Protein AF-A0A2Z2KBR9-F1 (afdb_monomer)

Secondary stru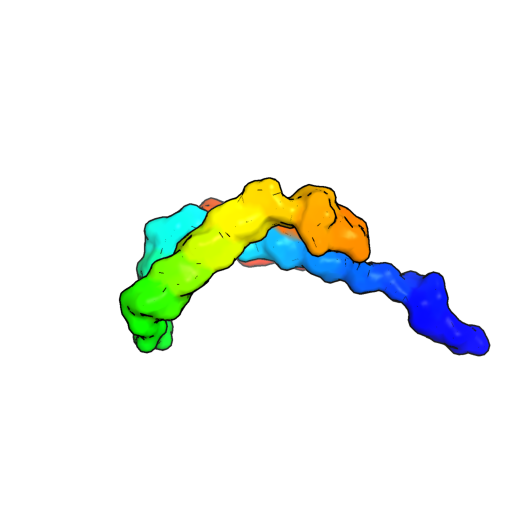cture (DSSP, 8-state):
--GGGG------EEE--HHHHHHHHHHTT--HHHHHHHHHHHHHHHHHTTTSSSS---EEE-SS--HHHH--

Nearest PDB structures (foldseek):
  5o76-assembly2_C  TM=3.241E-01  e=8.000E+00  Homo sapiens

Radius of gyration: 15.31 Å; Cα contacts (8 Å, |Δi|>4): 51; chains: 1; bounding box: 40×32×28 Å

Mean predicted aligned error: 5.04 Å

Structure (mmCIF, N/CA/C/O backbone):
data_AF-A0A2Z2KBR9-F1
#
_entry.id   AF-A0A2Z2KBR9-F1
#
loop_
_atom_site.group_PDB
_atom_site.id
_atom_site.type_symbol
_atom_site.label_atom_id
_atom_site.label_alt_id
_atom_site.label_comp_id
_atom_site.label_asym_id
_atom_site.label_entity_id
_atom_site.label_seq_id
_atom_site.pdbx_PDB_ins_code
_atom_site.Cartn_x
_atom_site.Cartn_y
_atom_site.Cartn_z
_atom_site.occupancy
_atom_site.B_iso_or_equiv
_atom_site.auth_seq_id
_atom_site.auth_comp_id
_atom_site.auth_asym_id
_atom_site.auth_atom_id
_atom_site.pdbx_PDB_model_num
ATOM 1 N N . MET A 1 1 ? 28.020 -22.971 -6.365 1.00 51.44 1 MET A N 1
ATOM 2 C CA . MET A 1 1 ? 26.863 -22.360 -7.054 1.00 51.44 1 MET A CA 1
ATOM 3 C C . MET A 1 1 ? 26.200 -21.394 -6.083 1.00 51.44 1 MET A C 1
ATOM 5 O O . MET A 1 1 ? 25.749 -21.833 -5.034 1.00 51.44 1 MET A O 1
ATOM 9 N N . VAL A 1 2 ? 26.249 -20.086 -6.344 1.00 60.16 2 VAL A N 1
ATOM 10 C CA . VAL A 1 2 ? 25.736 -19.064 -5.414 1.00 60.16 2 VAL A CA 1
ATOM 11 C C . VAL A 1 2 ? 24.273 -18.793 -5.760 1.00 60.16 2 VAL A C 1
ATOM 13 O O . VAL A 1 2 ? 23.987 -18.074 -6.710 1.00 60.16 2 VAL A O 1
ATOM 16 N N . LEU A 1 3 ? 23.348 -19.380 -4.995 1.00 63.06 3 LEU A N 1
ATOM 17 C CA . LEU A 1 3 ? 21.893 -19.270 -5.203 1.00 63.06 3 LEU A CA 1
ATOM 18 C C . LEU A 1 3 ? 21.405 -17.813 -5.345 1.00 63.06 3 LEU A C 1
ATOM 20 O O . LEU A 1 3 ? 20.480 -17.558 -6.103 1.00 63.06 3 LEU A O 1
ATOM 24 N N . LYS A 1 4 ? 22.073 -16.845 -4.697 1.00 60.81 4 LYS A N 1
ATOM 25 C CA . LYS A 1 4 ? 21.747 -15.406 -4.769 1.00 60.81 4 LYS A CA 1
ATOM 26 C C . LYS A 1 4 ? 21.709 -14.822 -6.187 1.00 60.81 4 LYS A C 1
ATOM 28 O O . LYS A 1 4 ? 20.996 -13.852 -6.392 1.00 60.81 4 LYS A O 1
ATOM 33 N N . ALA A 1 5 ? 22.445 -15.383 -7.148 1.00 67.31 5 ALA A N 1
ATOM 34 C CA . ALA A 1 5 ? 22.481 -14.851 -8.514 1.00 67.31 5 ALA A CA 1
ATOM 35 C C . ALA A 1 5 ? 21.198 -15.132 -9.324 1.00 67.31 5 ALA A C 1
ATOM 37 O O . ALA A 1 5 ? 21.023 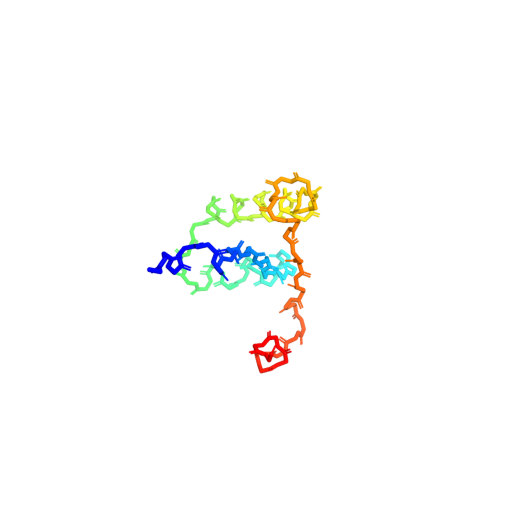-14.555 -10.392 1.00 67.31 5 ALA A O 1
ATOM 38 N N . HIS A 1 6 ? 20.310 -16.001 -8.826 1.00 75.81 6 HIS A N 1
ATOM 39 C CA . HIS A 1 6 ? 19.090 -16.420 -9.527 1.00 75.81 6 HIS A CA 1
ATOM 40 C C . HIS A 1 6 ? 17.793 -15.906 -8.887 1.00 75.81 6 HIS A C 1
ATOM 42 O O . HIS A 1 6 ? 16.719 -16.176 -9.413 1.00 75.81 6 HIS A O 1
ATOM 48 N N . PHE A 1 7 ? 17.874 -15.165 -7.777 1.00 78.69 7 PHE A N 1
ATOM 49 C CA . PHE A 1 7 ? 16.703 -14.600 -7.107 1.00 78.69 7 PHE A CA 1
ATOM 50 C C . PHE A 1 7 ? 16.730 -13.078 -7.198 1.00 78.69 7 PHE A C 1
ATOM 52 O O . PHE A 1 7 ? 17.623 -12.435 -6.646 1.00 78.69 7 PHE A O 1
ATOM 59 N N . GLN A 1 8 ? 15.732 -12.507 -7.869 1.00 80.25 8 GLN A N 1
ATOM 60 C CA . GLN A 1 8 ? 15.469 -11.072 -7.849 1.00 80.25 8 GLN A CA 1
ATOM 61 C C . GLN A 1 8 ? 14.271 -10.807 -6.930 1.00 80.25 8 GLN A C 1
ATOM 63 O O . GLN A 1 8 ? 13.173 -11.271 -7.237 1.00 80.25 8 GLN A O 1
ATOM 68 N N . PRO A 1 9 ? 14.456 -10.115 -5.790 1.00 83.81 9 PRO A N 1
ATOM 69 C CA . PRO A 1 9 ? 13.332 -9.730 -4.955 1.00 83.81 9 PRO A CA 1
ATOM 70 C C . PRO A 1 9 ? 12.490 -8.689 -5.693 1.00 83.81 9 PRO A C 1
ATOM 72 O O . PRO A 1 9 ? 13.025 -7.734 -6.256 1.00 83.81 9 PRO A O 1
ATOM 75 N N . ILE A 1 10 ? 11.174 -8.871 -5.657 1.00 89.62 10 ILE A N 1
ATOM 76 C CA . ILE A 1 10 ? 10.211 -7.880 -6.126 1.00 89.62 10 ILE A CA 1
ATOM 77 C C . ILE A 1 10 ? 9.359 -7.430 -4.948 1.00 89.62 10 ILE A C 1
ATOM 79 O O . ILE A 1 10 ? 9.012 -8.227 -4.075 1.00 89.62 10 ILE A O 1
ATOM 83 N N . PHE A 1 11 ? 9.034 -6.145 -4.928 1.00 92.56 11 PHE A N 1
ATOM 84 C CA . PHE A 1 11 ? 8.011 -5.613 -4.041 1.00 92.56 11 PHE A CA 1
ATOM 85 C C . PHE A 1 11 ? 6.692 -5.588 -4.803 1.00 92.56 11 PHE A C 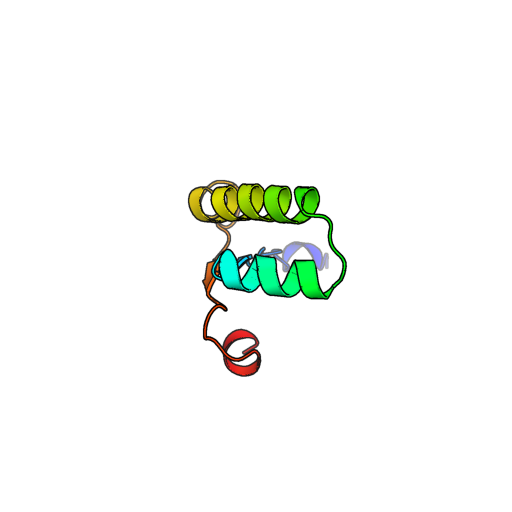1
ATOM 87 O O . PHE A 1 11 ? 6.684 -5.305 -5.996 1.00 92.56 11 PHE A O 1
ATOM 94 N N . VAL A 1 12 ? 5.590 -5.883 -4.119 1.00 93.19 12 VAL A N 1
ATOM 95 C CA . VAL A 1 12 ? 4.229 -5.758 -4.652 1.00 93.19 12 VAL A CA 1
ATOM 96 C C . VAL A 1 12 ? 3.439 -4.915 -3.663 1.00 93.19 12 VAL A C 1
ATOM 98 O O . VAL A 1 12 ? 3.429 -5.211 -2.466 1.00 93.19 12 VAL A O 1
ATOM 101 N N . GLY A 1 13 ? 2.804 -3.853 -4.148 1.00 93.62 13 GLY A N 1
ATOM 102 C CA . GLY A 1 13 ? 1.963 -2.989 -3.332 1.00 93.62 13 GLY A CA 1
ATOM 103 C C . GLY A 1 13 ? 0.510 -3.438 -3.402 1.00 93.62 13 GLY A C 1
ATOM 104 O O . GLY A 1 13 ? -0.118 -3.327 -4.450 1.00 93.62 13 GLY A O 1
ATOM 105 N N . LEU A 1 14 ? -0.039 -3.909 -2.284 1.00 93.31 14 LEU A N 1
ATOM 106 C CA . LEU A 1 14 ? -1.478 -4.124 -2.144 1.00 93.31 14 LEU A CA 1
ATOM 107 C C . LEU A 1 14 ? -2.096 -2.878 -1.526 1.00 93.31 14 LEU A C 1
ATOM 109 O O . LEU A 1 14 ? -1.711 -2.473 -0.425 1.00 93.31 14 LEU A O 1
ATOM 113 N N . TYR A 1 15 ? -3.063 -2.283 -2.211 1.00 93.69 15 TYR A N 1
ATOM 114 C CA . TYR A 1 15 ? -3.754 -1.105 -1.705 1.00 93.69 15 TYR A CA 1
ATOM 115 C C . TYR A 1 15 ? -5.267 -1.266 -1.806 1.00 93.69 15 TYR A C 1
ATOM 117 O O . TYR A 1 15 ? -5.777 -2.149 -2.480 1.00 93.69 15 TYR A O 1
ATOM 125 N N . CYS A 1 16 ? -5.992 -0.438 -1.070 1.00 93.94 16 CYS A N 1
ATOM 126 C CA . CYS A 1 16 ? -7.439 -0.289 -1.184 1.00 93.94 16 CYS A CA 1
ATOM 127 C C . CYS A 1 16 ? -7.791 1.180 -0.947 1.00 93.94 16 CYS A C 1
ATOM 129 O O . CYS A 1 16 ? -6.929 1.941 -0.483 1.00 93.94 16 CYS A O 1
ATOM 131 N N . GLU A 1 17 ? -9.032 1.565 -1.224 1.00 93.88 17 GLU A N 1
ATOM 132 C CA . GLU A 1 17 ? -9.561 2.895 -0.915 1.00 93.88 17 GLU A CA 1
ATOM 133 C C . GLU A 1 17 ? -9.277 3.309 0.538 1.00 93.88 17 GLU A C 1
ATOM 135 O O . GLU A 1 17 ? -9.204 2.488 1.465 1.00 93.88 17 GLU A O 1
ATOM 140 N N . ASP A 1 18 ? -9.071 4.609 0.737 1.00 93.88 18 ASP A N 1
ATOM 141 C CA . ASP A 1 18 ? -8.686 5.161 2.033 1.00 93.88 18 ASP A CA 1
ATOM 142 C C . ASP A 1 18 ? -9.743 4.889 3.108 1.00 93.88 18 ASP A C 1
ATOM 144 O O . ASP A 1 18 ? -9.395 4.579 4.248 1.00 93.88 18 ASP A O 1
ATOM 148 N N . GLU A 1 19 ? -11.021 4.962 2.747 1.00 93.88 19 GLU A N 1
ATOM 149 C CA . GLU A 1 19 ? -12.169 4.741 3.622 1.00 93.88 19 GLU A CA 1
ATOM 150 C C . GLU A 1 19 ? -12.194 3.295 4.132 1.00 93.88 19 GLU A C 1
ATOM 152 O O . GLU A 1 19 ? -12.330 3.052 5.336 1.00 93.88 19 GLU A O 1
ATOM 157 N N . ILE A 1 20 ? -11.975 2.331 3.231 1.00 93.81 20 ILE A N 1
ATOM 158 C CA . ILE A 1 20 ? -11.912 0.899 3.554 1.00 93.81 20 ILE A CA 1
ATOM 159 C C . ILE A 1 20 ? -10.739 0.629 4.499 1.00 93.81 20 ILE A C 1
ATOM 161 O O . ILE A 1 20 ? -10.884 -0.073 5.509 1.00 93.81 20 ILE A O 1
ATOM 165 N N . ARG A 1 21 ? -9.568 1.199 4.198 1.00 94.38 21 ARG A N 1
ATOM 166 C CA . ARG A 1 21 ? -8.367 1.041 5.026 1.00 94.38 21 ARG A CA 1
ATOM 167 C C . ARG A 1 21 ? -8.557 1.652 6.407 1.00 94.38 21 ARG A C 1
ATOM 169 O O . ARG A 1 21 ? -8.274 0.983 7.399 1.00 94.38 21 ARG A O 1
ATOM 176 N N . ALA A 1 22 ? -9.061 2.882 6.477 1.00 96.56 22 ALA A N 1
ATOM 177 C CA . ALA A 1 22 ? -9.310 3.589 7.727 1.00 96.56 22 ALA A CA 1
ATOM 178 C C . ALA A 1 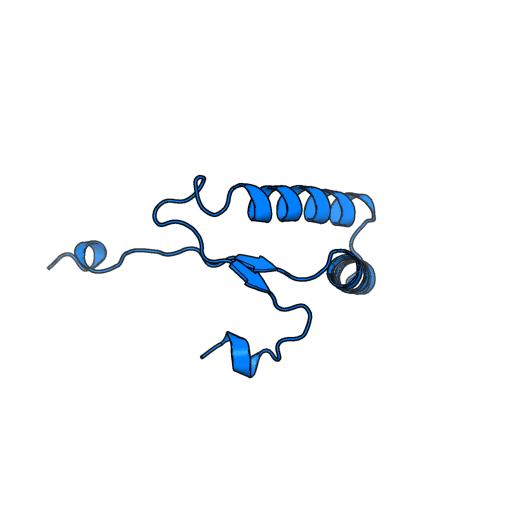22 ? -10.278 2.803 8.616 1.00 96.56 22 ALA A C 1
ATOM 180 O O . ALA A 1 22 ? -9.963 2.553 9.778 1.00 96.56 22 ALA A O 1
ATOM 181 N N . HIS A 1 23 ? -11.392 2.319 8.057 1.00 95.69 23 HIS A N 1
ATOM 182 C CA . HIS A 1 23 ? -12.344 1.478 8.783 1.00 95.69 23 HIS A CA 1
ATOM 183 C C . HIS A 1 23 ? -11.676 0.216 9.358 1.00 95.69 23 HIS A C 1
ATOM 185 O O . HIS A 1 23 ? -11.824 -0.090 10.542 1.00 95.69 23 HIS A O 1
ATOM 191 N N . ARG A 1 24 ? -10.880 -0.499 8.548 1.00 93.94 24 ARG A N 1
ATOM 192 C CA . ARG A 1 24 ? -10.168 -1.719 8.977 1.00 93.94 24 ARG A CA 1
ATOM 193 C C . ARG A 1 24 ? -9.115 -1.445 10.057 1.00 93.94 24 ARG A C 1
ATOM 195 O O . ARG A 1 24 ? -8.969 -2.255 10.970 1.00 93.94 24 ARG A O 1
ATOM 202 N N . LEU A 1 25 ? -8.368 -0.345 9.958 1.00 96.12 25 LEU A N 1
ATOM 203 C CA . LEU A 1 25 ? -7.340 0.027 10.938 1.00 96.12 25 LEU A CA 1
ATOM 204 C C . LEU A 1 25 ? -7.969 0.453 12.271 1.00 96.12 25 LEU A C 1
ATOM 206 O O . LEU A 1 25 ? -7.563 -0.040 13.324 1.00 96.12 25 LEU A O 1
ATOM 210 N N . LEU A 1 26 ? -9.007 1.292 12.230 1.00 97.62 26 LEU A N 1
ATOM 211 C CA . LEU A 1 26 ? -9.741 1.715 13.426 1.00 97.62 26 LEU A CA 1
ATOM 212 C C . LEU A 1 26 ? -10.376 0.521 14.149 1.00 97.62 26 LEU A C 1
ATOM 214 O O . LEU A 1 26 ? -10.237 0.402 15.364 1.00 97.62 26 LEU A O 1
ATOM 218 N N . ALA A 1 27 ? -10.979 -0.420 13.413 1.00 97.62 27 ALA A N 1
ATOM 219 C CA . ALA A 1 27 ? -11.535 -1.651 13.986 1.00 97.62 27 ALA A CA 1
ATOM 220 C C . ALA A 1 27 ? -10.480 -2.535 14.685 1.00 97.62 27 ALA A C 1
ATOM 222 O O . ALA A 1 27 ? -10.820 -3.347 15.542 1.00 97.62 27 ALA A O 1
ATOM 223 N N . ARG A 1 28 ? -9.196 -2.371 14.344 1.00 97.31 28 ARG A N 1
ATOM 224 C CA . ARG A 1 28 ? -8.056 -3.057 14.975 1.00 97.31 28 ARG A CA 1
ATOM 225 C C . ARG A 1 28 ? -7.431 -2.254 16.124 1.00 97.31 28 ARG A C 1
ATOM 227 O O . ARG A 1 28 ? -6.383 -2.647 16.624 1.00 97.31 28 ARG A O 1
ATOM 234 N N . GLY A 1 29 ? -8.036 -1.134 16.525 1.00 97.94 29 GLY A N 1
ATOM 235 C CA . GLY A 1 29 ? -7.568 -0.299 17.636 1.00 97.94 29 GLY A CA 1
ATOM 236 C C . GLY A 1 29 ? -6.427 0.657 17.280 1.00 97.94 29 GLY A C 1
ATOM 237 O O . GLY A 1 29 ? -5.728 1.130 18.174 1.00 97.94 29 GLY A O 1
ATOM 238 N N . TRP A 1 30 ? -6.212 0.942 15.994 1.00 97.94 30 TRP A N 1
ATOM 239 C CA . TRP A 1 30 ? -5.205 1.918 15.578 1.00 97.94 30 TRP A CA 1
ATOM 240 C C . TRP A 1 30 ? -5.641 3.343 15.931 1.00 97.94 30 TRP A C 1
ATOM 242 O O . TRP A 1 30 ? -6.825 3.676 15.887 1.00 97.94 30 TRP A O 1
ATOM 252 N N . SER A 1 31 ? -4.674 4.203 16.259 1.00 98.25 31 SER A N 1
ATOM 253 C CA . SER A 1 31 ? -4.947 5.613 16.543 1.00 98.25 31 SER A CA 1
ATOM 254 C C . SER A 1 31 ? -5.294 6.384 15.267 1.00 98.25 31 SER A C 1
ATOM 256 O O . SER A 1 31 ? -4.840 6.041 14.175 1.00 98.25 31 SER A O 1
ATOM 258 N N . ALA A 1 32 ? -6.046 7.479 15.407 1.00 97.31 32 ALA A N 1
ATOM 259 C CA . ALA A 1 32 ? -6.363 8.362 14.284 1.00 97.31 32 ALA A CA 1
ATOM 260 C C . ALA A 1 32 ? -5.098 8.895 13.584 1.00 97.31 32 ALA A C 1
ATOM 262 O O . ALA A 1 32 ? -5.063 8.971 12.360 1.00 97.31 32 ALA A O 1
ATOM 263 N N . GLN A 1 33 ? -4.040 9.188 14.351 1.00 98.12 33 GLN A N 1
ATOM 264 C CA . GLN A 1 33 ? -2.757 9.608 13.789 1.00 98.12 33 GLN A CA 1
ATOM 265 C C . GLN A 1 33 ? -2.138 8.508 12.922 1.00 98.12 33 GLN A C 1
ATOM 267 O O . GLN A 1 33 ? -1.767 8.767 11.785 1.00 98.12 33 GLN A O 1
ATOM 272 N N . ALA A 1 34 ? -2.096 7.266 13.412 1.00 97.50 34 ALA A N 1
ATOM 273 C CA . ALA A 1 34 ? -1.511 6.163 12.656 1.00 97.50 34 ALA A CA 1
ATOM 274 C C . ALA A 1 34 ? -2.310 5.842 11.377 1.00 97.50 34 ALA A C 1
ATOM 276 O O . ALA A 1 34 ? -1.725 5.441 10.369 1.00 97.50 34 ALA A O 1
ATOM 277 N N . VAL A 1 35 ? -3.634 6.045 11.398 1.00 97.94 35 VAL A N 1
ATOM 278 C CA . VAL A 1 35 ? -4.490 5.957 10.203 1.00 97.94 35 VAL A CA 1
ATOM 279 C C . VAL A 1 35 ? -4.118 7.029 9.179 1.00 97.94 35 VAL A C 1
ATOM 281 O O . VAL A 1 35 ? -3.998 6.715 7.994 1.00 97.94 35 VAL A O 1
ATOM 284 N N . GLU A 1 36 ? -3.898 8.269 9.613 1.00 97.88 36 GLU A N 1
ATOM 285 C CA . GLU A 1 36 ? -3.506 9.355 8.711 1.00 97.88 36 GLU A CA 1
ATOM 286 C C . GLU A 1 36 ? -2.083 9.171 8.166 1.00 97.88 36 GLU A C 1
ATOM 288 O O . GLU A 1 36 ? -1.842 9.386 6.978 1.00 97.88 36 GLU A O 1
ATOM 293 N N . ASP A 1 37 ? -1.156 8.660 8.976 1.00 97.31 37 ASP A N 1
ATOM 294 C CA . ASP A 1 37 ? 0.187 8.295 8.516 1.00 97.31 37 ASP A CA 1
ATOM 295 C C . ASP A 1 37 ? 0.113 7.226 7.410 1.00 97.31 37 ASP A C 1
ATOM 297 O O . ASP A 1 37 ? 0.765 7.348 6.370 1.00 97.31 37 ASP A O 1
ATOM 301 N N . HIS A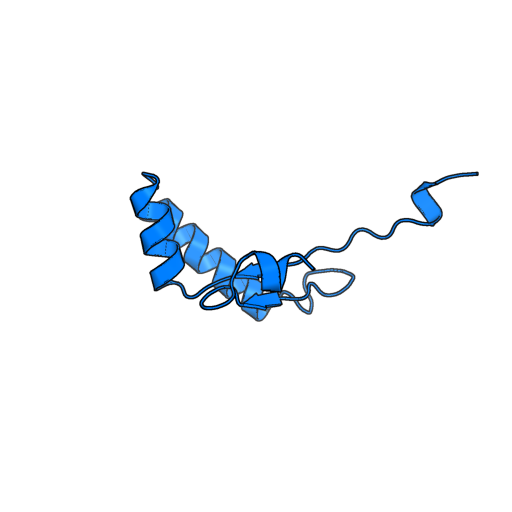 1 38 ? -0.756 6.220 7.575 1.00 95.56 38 HIS A N 1
ATOM 302 C CA . HIS A 1 38 ? -1.014 5.204 6.547 1.00 95.56 38 HIS A CA 1
ATOM 303 C C . HIS A 1 38 ? -1.675 5.779 5.293 1.00 95.56 38 HIS A C 1
ATOM 305 O O . HIS A 1 38 ? -1.414 5.303 4.186 1.00 95.56 38 HIS A O 1
ATOM 311 N N . ARG A 1 39 ? -2.543 6.784 5.438 1.00 96.00 39 ARG A N 1
ATOM 312 C CA . ARG A 1 39 ? -3.136 7.501 4.303 1.00 96.00 39 ARG A CA 1
ATOM 313 C C . ARG A 1 39 ? -2.061 8.209 3.488 1.00 96.00 39 ARG A C 1
ATOM 315 O O . ARG A 1 39 ? -1.988 8.037 2.272 1.00 96.00 39 ARG A O 1
ATOM 322 N N . ASN A 1 40 ? -1.211 8.974 4.162 1.00 96.94 40 ASN A N 1
ATOM 323 C CA . ASN A 1 40 ? -0.125 9.722 3.537 1.00 96.94 40 ASN A CA 1
ATOM 324 C C . ASN A 1 40 ? 0.866 8.798 2.838 1.00 96.94 40 ASN A C 1
ATOM 326 O O . ASN A 1 40 ? 1.188 9.017 1.670 1.00 96.94 40 ASN A O 1
ATOM 330 N N . PHE A 1 41 ? 1.277 7.727 3.516 1.00 94.81 41 PHE A N 1
ATOM 331 C CA . PHE A 1 41 ? 2.186 6.750 2.937 1.00 94.81 41 PHE A CA 1
ATOM 332 C C . PHE A 1 41 ? 1.582 6.043 1.720 1.00 94.81 41 PHE A C 1
ATOM 334 O O . PHE A 1 41 ? 2.248 5.939 0.693 1.00 94.81 41 PHE A O 1
ATOM 341 N N . ASN A 1 42 ? 0.313 5.619 1.778 1.00 94.75 42 ASN A N 1
ATOM 342 C CA . ASN A 1 42 ? -0.300 4.957 0.628 1.00 94.75 42 ASN A CA 1
ATOM 343 C C . ASN A 1 42 ? -0.450 5.899 -0.577 1.00 94.75 42 ASN A C 1
ATOM 345 O O . ASN A 1 42 ? -0.144 5.506 -1.696 1.00 94.75 42 ASN A O 1
ATOM 349 N N . ARG A 1 43 ? -0.846 7.162 -0.368 1.00 95.56 43 ARG A N 1
ATOM 350 C CA . ARG A 1 43 ? -0.890 8.154 -1.460 1.00 95.56 43 ARG A CA 1
ATOM 351 C C . ARG A 1 43 ? 0.477 8.352 -2.104 1.0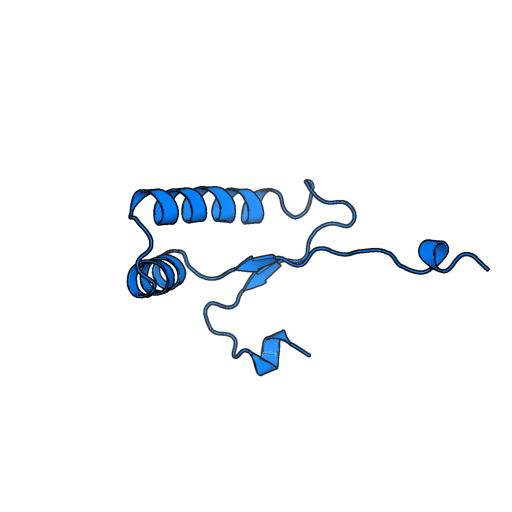0 95.56 43 ARG A C 1
ATOM 353 O O . ARG A 1 43 ? 0.569 8.404 -3.327 1.00 95.56 43 ARG A O 1
ATOM 360 N N . TRP A 1 44 ? 1.527 8.422 -1.288 1.00 96.44 44 TRP A N 1
ATOM 361 C CA . TRP A 1 44 ? 2.891 8.490 -1.794 1.00 96.44 44 TRP A CA 1
ATOM 362 C C . TRP A 1 44 ? 3.252 7.235 -2.600 1.00 96.44 44 TRP A C 1
ATOM 364 O O . TRP A 1 44 ? 3.762 7.369 -3.708 1.00 96.44 44 TRP A O 1
ATOM 374 N N . LEU A 1 45 ? 2.926 6.030 -2.115 1.00 95.50 45 LEU A N 1
ATOM 375 C CA . LEU A 1 45 ? 3.171 4.789 -2.861 1.00 95.50 45 LEU A CA 1
ATOM 376 C C . LEU A 1 45 ? 2.483 4.802 -4.227 1.00 95.50 45 LEU A C 1
ATOM 378 O O . LEU A 1 45 ? 3.140 4.540 -5.228 1.00 95.50 45 LEU A O 1
ATOM 382 N N . LEU A 1 46 ? 1.201 5.171 -4.292 1.00 95.38 46 LEU A N 1
ATOM 383 C CA . LEU A 1 46 ? 0.453 5.234 -5.554 1.00 95.38 46 LEU A CA 1
ATOM 384 C C . LEU A 1 46 ? 1.083 6.184 -6.584 1.00 95.38 46 LEU A C 1
ATOM 386 O O . LEU A 1 46 ? 0.958 5.959 -7.782 1.00 95.38 46 LEU A O 1
ATOM 390 N N . GLN A 1 47 ? 1.759 7.236 -6.122 1.00 97.00 47 GLN A N 1
ATOM 391 C CA . GLN A 1 47 ? 2.392 8.242 -6.976 1.00 97.00 47 GLN A CA 1
ATOM 392 C C . GLN A 1 47 ? 3.835 7.906 -7.370 1.00 97.00 47 GLN A C 1
ATOM 394 O O . GLN A 1 47 ? 4.349 8.520 -8.298 1.00 97.00 47 GLN A O 1
ATOM 399 N N . ASN A 1 48 ? 4.502 7.003 -6.645 1.00 97.44 48 ASN A N 1
ATOM 400 C CA . ASN A 1 48 ? 5.950 6.796 -6.761 1.00 97.44 48 ASN A CA 1
ATOM 401 C C . ASN A 1 48 ? 6.347 5.323 -6.964 1.00 97.44 48 ASN A C 1
ATOM 403 O O . ASN A 1 48 ? 7.530 5.031 -7.106 1.00 97.44 48 ASN A O 1
ATOM 407 N N . ALA A 1 49 ? 5.412 4.367 -6.946 1.00 96.00 49 ALA A N 1
ATOM 408 C CA . ALA A 1 49 ? 5.717 2.933 -7.038 1.00 96.00 49 ALA A CA 1
ATOM 409 C C . ALA A 1 49 ? 6.480 2.541 -8.315 1.00 96.00 49 ALA A C 1
ATOM 411 O O . ALA A 1 49 ? 7.277 1.601 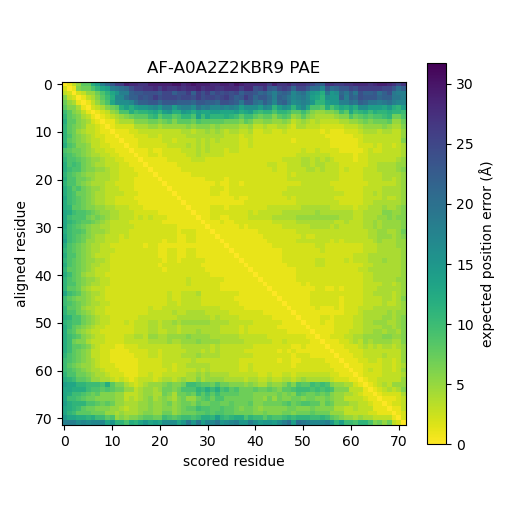-8.303 1.00 96.00 49 ALA A O 1
ATOM 412 N N . ASP A 1 50 ? 6.261 3.280 -9.399 1.00 96.25 50 ASP A N 1
ATOM 413 C CA . ASP A 1 50 ? 6.896 3.080 -10.696 1.00 96.25 50 ASP A CA 1
ATOM 414 C C . ASP A 1 50 ? 8.383 3.480 -10.722 1.00 96.25 50 ASP A C 1
ATOM 416 O O . ASP A 1 50 ? 9.160 2.934 -11.505 1.00 96.25 50 ASP A O 1
ATOM 420 N N . THR A 1 51 ? 8.782 4.412 -9.856 1.00 96.56 51 THR A N 1
ATOM 421 C CA . THR A 1 51 ? 10.079 5.104 -9.911 1.00 96.56 51 THR A CA 1
ATOM 422 C C . THR A 1 51 ? 10.910 4.961 -8.639 1.00 96.56 51 THR A C 1
ATOM 424 O O . THR A 1 51 ? 12.138 4.989 -8.707 1.00 96.56 51 THR A O 1
ATOM 427 N N . ALA A 1 52 ? 10.283 4.769 -7.477 1.00 95.75 52 ALA A N 1
ATOM 428 C CA . ALA A 1 52 ? 10.967 4.624 -6.191 1.00 95.75 52 ALA A CA 1
ATOM 429 C C . ALA A 1 52 ? 11.525 3.212 -5.940 1.00 95.75 52 ALA A C 1
ATOM 431 O O . ALA A 1 52 ? 12.278 3.011 -4.986 1.00 95.75 52 ALA A O 1
ATOM 432 N N . PHE A 1 53 ? 11.167 2.235 -6.779 1.00 92.62 53 PHE A N 1
ATOM 433 C CA . PHE A 1 53 ? 11.569 0.835 -6.645 1.00 92.62 53 PHE A CA 1
ATOM 434 C C . PHE A 1 53 ? 12.294 0.346 -7.901 1.00 92.62 53 PHE A C 1
ATOM 436 O O . PHE A 1 53 ? 12.067 0.821 -9.012 1.00 92.62 53 PHE A O 1
ATOM 443 N N . THR A 1 54 ? 13.202 -0.616 -7.732 1.00 91.12 54 THR A N 1
ATOM 444 C CA . THR A 1 54 ? 13.913 -1.260 -8.843 1.00 91.12 54 THR A CA 1
ATOM 445 C C . THR A 1 54 ? 13.928 -2.779 -8.622 1.00 91.12 54 THR A C 1
ATOM 447 O O . THR A 1 54 ? 14.650 -3.236 -7.734 1.00 91.12 54 THR A O 1
ATOM 450 N N . PRO A 1 55 ? 13.156 -3.568 -9.400 1.00 92.19 55 PRO A N 1
ATOM 451 C CA . PRO A 1 55 ? 12.246 -3.137 -10.473 1.00 92.19 55 PRO A CA 1
ATOM 452 C C . PRO A 1 55 ? 11.048 -2.309 -9.954 1.00 92.19 55 PRO A C 1
ATOM 454 O O . PRO A 1 55 ? 10.784 -2.340 -8.749 1.00 92.19 55 PRO A O 1
ATOM 457 N N . PRO A 1 56 ? 10.332 -1.583 -10.841 1.00 95.00 56 PRO A N 1
ATOM 458 C CA . PRO A 1 56 ? 9.093 -0.884 -10.498 1.00 95.00 56 PRO A CA 1
ATOM 459 C C . PRO A 1 56 ? 8.128 -1.784 -9.727 1.00 95.00 56 PRO A C 1
ATOM 461 O O . PRO A 1 56 ? 7.948 -2.952 -10.082 1.00 95.00 56 PRO A O 1
ATOM 464 N N . MET A 1 57 ? 7.515 -1.247 -8.675 1.00 95.62 57 MET A N 1
ATOM 465 C CA . MET A 1 57 ? 6.604 -2.003 -7.824 1.00 95.62 57 MET A CA 1
ATOM 466 C C . MET A 1 57 ? 5.211 -2.057 -8.471 1.00 95.62 57 MET A C 1
ATOM 468 O O . MET A 1 57 ? 4.557 -1.018 -8.568 1.00 95.62 57 MET A O 1
ATOM 472 N N . PRO A 1 58 ? 4.707 -3.234 -8.885 1.00 94.31 58 PRO A N 1
ATOM 473 C CA . PRO A 1 58 ? 3.316 -3.369 -9.296 1.00 94.31 58 PRO A CA 1
ATOM 474 C C . PRO A 1 58 ? 2.372 -3.042 -8.137 1.00 94.31 58 PRO A C 1
ATOM 476 O O . PRO A 1 58 ? 2.611 -3.422 -6.987 1.00 94.31 58 PRO A O 1
ATOM 479 N N . LEU A 1 59 ? 1.282 -2.354 -8.467 1.00 94.62 59 LEU A N 1
ATOM 480 C CA . LEU A 1 59 ? 0.215 -1.998 -7.543 1.00 94.62 59 LEU A CA 1
ATOM 481 C C . LEU A 1 59 ? -1.037 -2.810 -7.874 1.00 94.62 59 LEU A C 1
ATOM 483 O O . LEU A 1 59 ? -1.454 -2.857 -9.030 1.00 94.62 59 LEU A O 1
ATOM 487 N N . ILE A 1 60 ? -1.633 -3.429 -6.858 1.00 92.81 60 ILE A N 1
ATOM 488 C CA . ILE A 1 60 ? -2.858 -4.223 -6.973 1.00 92.81 60 ILE A CA 1
ATOM 489 C C . ILE A 1 60 ? -3.926 -3.593 -6.083 1.00 92.81 60 ILE A C 1
ATOM 491 O O . ILE A 1 60 ? -3.741 -3.462 -4.867 1.00 92.81 60 ILE A O 1
ATOM 495 N N . ASP A 1 61 ? -5.044 -3.214 -6.699 1.00 91.81 61 ASP A N 1
ATOM 496 C CA . ASP A 1 61 ? -6.220 -2.721 -5.993 1.00 91.81 61 ASP A CA 1
ATOM 497 C C . ASP A 1 61 ? -7.015 -3.891 -5.397 1.00 91.81 61 ASP A C 1
ATOM 499 O O . ASP A 1 61 ? -7.476 -4.792 -6.093 1.00 91.81 61 ASP A O 1
ATOM 503 N N . THR A 1 62 ? -7.178 -3.861 -4.082 1.00 91.69 62 THR A N 1
ATOM 504 C CA . THR A 1 62 ? -7.869 -4.863 -3.262 1.00 91.69 62 THR A CA 1
ATOM 505 C C . THR A 1 62 ? -9.134 -4.292 -2.616 1.00 91.69 62 THR A C 1
ATOM 507 O O . THR A 1 62 ? -9.642 -4.830 -1.629 1.00 91.69 62 THR A O 1
ATOM 510 N N . SER A 1 63 ? -9.644 -3.171 -3.139 1.00 89.31 63 SER A N 1
ATOM 511 C CA . SER A 1 63 ? -10.881 -2.547 -2.653 1.00 89.31 63 SER A CA 1
ATOM 512 C C . SER A 1 63 ? -12.085 -3.464 -2.854 1.00 89.31 63 SER A C 1
ATOM 514 O O . SER A 1 63 ? -12.941 -3.542 -1.975 1.00 89.31 63 SER A O 1
ATOM 516 N N . VAL A 1 64 ? -12.109 -4.195 -3.974 1.00 85.44 64 VAL A N 1
ATOM 517 C CA . VAL A 1 64 ? -13.198 -5.116 -4.344 1.00 85.44 64 VAL A CA 1
ATOM 518 C C . VAL A 1 64 ? -12.741 -6.543 -4.654 1.00 85.44 64 VAL A C 1
ATOM 520 O O . VAL A 1 64 ? -13.588 -7.423 -4.746 1.00 85.44 64 VAL A O 1
ATOM 523 N N . ALA A 1 65 ? -11.433 -6.781 -4.796 1.00 84.00 65 ALA A N 1
ATOM 524 C CA . ALA A 1 65 ? -10.904 -8.100 -5.127 1.00 84.00 65 ALA A CA 1
ATOM 525 C C . ALA A 1 65 ? -10.953 -9.047 -3.920 1.00 84.00 65 ALA A C 1
ATOM 527 O O . ALA A 1 65 ? -10.598 -8.665 -2.794 1.00 84.00 65 ALA A O 1
ATOM 528 N N . ALA A 1 66 ? -11.365 -10.289 -4.157 1.00 84.06 66 ALA A N 1
ATOM 529 C CA . ALA A 1 66 ? -11.305 -11.332 -3.148 1.00 84.06 66 ALA A CA 1
ATOM 530 C C . ALA A 1 66 ?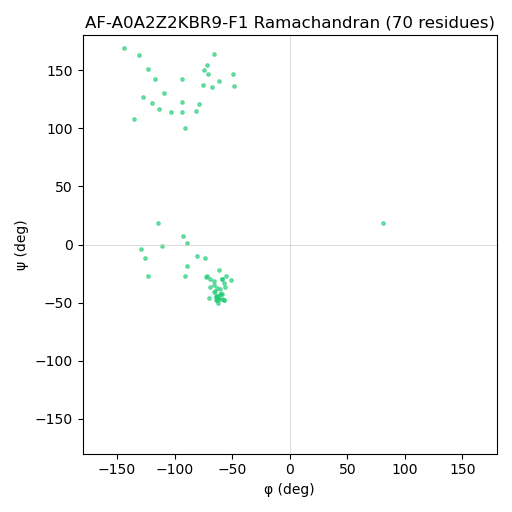 -9.848 -11.813 -2.957 1.00 84.06 66 ALA A C 1
ATOM 532 O O . ALA A 1 66 ? -9.042 -11.751 -3.888 1.00 84.06 66 ALA A O 1
ATOM 533 N N . PRO A 1 67 ? -9.451 -12.271 -1.752 1.00 85.44 67 PRO A N 1
ATOM 534 C CA . PRO A 1 67 ? -8.067 -12.678 -1.498 1.00 85.44 67 PRO A CA 1
ATOM 535 C C . PRO A 1 67 ? -7.550 -13.778 -2.433 1.00 85.44 67 PRO A C 1
ATOM 537 O O . PRO A 1 67 ? -6.370 -13.786 -2.771 1.00 85.44 67 PRO A O 1
ATOM 540 N N . ASP A 1 68 ? -8.422 -14.692 -2.849 1.00 89.31 68 ASP A N 1
ATOM 541 C CA . ASP A 1 68 ? -8.126 -15.764 -3.796 1.00 89.31 68 ASP A CA 1
ATOM 542 C C . ASP A 1 68 ? -7.880 -15.251 -5.217 1.00 89.31 68 ASP A C 1
ATOM 544 O O . ASP A 1 68 ? -7.064 -15.836 -5.913 1.00 89.31 68 ASP A O 1
ATOM 548 N N . GLU A 1 69 ? -8.482 -14.134 -5.629 1.00 84.94 69 GLU A N 1
ATOM 549 C CA . GLU A 1 69 ? -8.208 -13.506 -6.932 1.00 84.94 69 GLU A CA 1
ATOM 550 C C . GLU A 1 69 ? -6.832 -12.821 -6.975 1.00 84.94 69 GLU A C 1
ATOM 552 O O . GLU A 1 69 ? -6.223 -12.708 -8.036 1.00 84.94 69 GLU A O 1
ATOM 557 N N . VAL A 1 70 ? -6.333 -12.365 -5.820 1.00 84.88 70 VAL A N 1
ATOM 558 C CA . VAL A 1 70 ? -5.067 -11.619 -5.695 1.00 84.88 70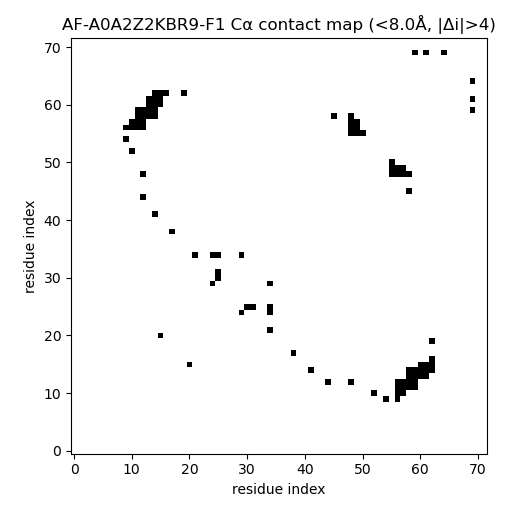 VAL A CA 1
ATOM 559 C C . VAL A 1 70 ? -3.868 -12.536 -5.435 1.00 84.88 70 VAL A C 1
ATOM 561 O O . VAL A 1 70 ? -2.741 -12.178 -5.765 1.00 84.88 70 VAL A O 1
ATOM 564 N N . ALA A 1 71 ? -4.086 -13.699 -4.818 1.00 80.88 71 ALA A N 1
ATOM 565 C CA . ALA A 1 71 ? -3.019 -14.594 -4.368 1.00 80.88 71 ALA A CA 1
ATOM 566 C C . ALA A 1 71 ? -2.547 -15.631 -5.412 1.00 80.88 71 ALA A C 1
ATOM 568 O O . ALA A 1 71 ? -1.695 -16.456 -5.068 1.00 80.88 71 ALA A O 1
ATOM 569 N N . MET A 1 72 ? -3.104 -15.626 -6.631 1.00 59.25 72 MET A N 1
ATOM 570 C CA . MET A 1 72 ? -2.753 -16.575 -7.705 1.00 59.25 72 MET A CA 1
ATOM 571 C C . MET A 1 72 ? -1.470 -16.225 -8.455 1.00 59.25 72 MET A C 1
ATOM 573 O O . MET A 1 72 ? -1.210 -15.024 -8.686 1.00 59.25 72 MET A O 1
#

Sequence (72 aa):
MVLKAHFQPIFVGLYCEDEIRAHRLLARGWSAQAVEDHRNFNRWLLQNADTAFTPPMPLIDTSVAAPDEVAM

Organism: NCBI:txid414771

Foldseek 3Di:
DPCVVVDDDAAAAEDEDLVVQLVVCVVVVHDPVVSVVVVVVVVVCVVPQVPPDVNRHHYDYPHPDDPVRVVD

pLDDT: mean 90.21, std 10.4, range [51.44, 98.25]

Solvent-accessible surface area (backbone atoms only — not comparable to full-atom values): 4511 Å² total; per-residue (Å²): 135,72,69,72,82,78,61,80,82,76,61,74,44,79,44,55,53,66,67,62,50,42,53,57,41,48,76,71,71,49,52,72,65,60,47,50,52,51,48,55,50,49,57,49,44,78,75,34,28,72,73,79,37,85,64,54,30,54,74,45,75,50,68,83,55,53,72,74,77,70,72,111

=== Feature glossary ===
Key to the feature types in this record:

Secondary structure (8-state, DSSP). Secondary structure is the local, repeating backbone conformation. DSSP classifies it into eight states by reading the hydrogen-bond network: three helix types (H, G, I), two β types (E, B), two non-regular types (T, S), and unstructured coil (-).

Backbone torsions (φ/ψ). Backbone dihedral angles. Every residue except chain termini has a φ (preceding-C → N → Cα → C) and a ψ (N → Cα → C → next-N). They are reported in degrees following the IUPAC sign convention. Secondary structure is essentially a statement about which (φ, ψ) basin each residue occupies.

Predicted aligned error. Predicted Aligned Error (PAE) is an AlphaFold confidence matrix: entry (i, j) is the expected error in the position of residue j, in ångströms, when the prediction is superimposed on the true structure at residue i. Low PAE within a block of residues means that block is internally rigid and well-predicted; high PAE between two blocks means their relative placement is uncertain even if each block individually is confident.

B-factor. B-factor (Debye–Waller factor) reflects atomic displacement in the crystal lattice. It is an experimental observable (units Å²), not a prediction; low values mean the atom is pinned down, high values mean it moves or is heterogeneous across the crystal.

Secondary structure (3-state, P-SEA). Three-state secondary structure (P-SEA) collapses the eight DSSP classes into helix (a), strand (b), and coil (c). P-SEA assigns these from Cα geometry alone — distances and angles — without requiring backbone oxygens, so it works on any Cα trace.

Sequence. Primary structure: the covalent order of the twenty standard amino acids along the backbone. Two proteins with the same sequence will (almost always) fold to the same structure; two with 30% identity often share a fold but not the details.

pLDDT. pLDDT is the predicted lDDT-Cα score: AlphaFold's confidence that the local environment of each residue (all inter-atomic distances within 15 Å) is correctly placed. It is a per-residue number between 0 and 100, with higher meaning more reliable.

InterPro / GO / CATH / organism. Functional annotations link the protein to curated databases. InterPro entries identify conserved domains and families by matching the sequence against member-database signatures (Pfam, PROSITE, CDD, …). Gene Ontology (GO) terms describe molecular function, biological process, and cellular component in a controlled vocabulary. CATH places the structure in a hierarchical fold classification (Class/Architecture/Topology/Homologous-superfamily). The organism is the source species.

Contact-map, Ramachandran, and PAE plots. Three diagnostic plots accompany the record. The Cα contact map visualizes the tertiary structure as a 2D adjacency matrix (8 Å cutoff, sequence-local contacts suppressed). The Ramachandran plot shows the distribution of backbone (φ, ψ) torsions, with points in the α and β basins reflecting secondary structure content. The PAE plot shows AlphaFold's inter-residue confidence as a color matrix.

mmCIF coordinates. The mmCIF table is the protein's shape written out atom by atom. For each backbone N, Cα, C, and carbonyl O, it records an (x, y, z) coordinate triple in Å plus the residue type, chain letter, and residue number.

Radius of gyration, Cα contacts, bounding box. Three whole-structure scalars: the radius of gyration (RMS distance of Cα from centroid, in Å), the count of Cα–Cα contacts (pairs closer than 8 Å and separated by more than four residues in sequence — i.e. tertiary, not local, contacts), and the bounding-box dimensions. Together they distinguish compact globular folds from extended fibres or disordered chains.

Foldseek 3Di. The Foldseek 3Di string encodes local tertiary geometry as a 20-letter alphabet — one character per residue — derived from the relative positions of nearby Cα atoms. Unlike the amino-acid sequence, 3Di is a direct function of the 3D structure, so two proteins with the same fold have similar 3Di strings even at low sequence identity.

Rendered structure images. Six rendered views show the 3D structure from the faces of a cube — i.e. along ±x, ±y, ±z. Rendering representation is drawn randomly per protein from cartoon (secondary-structure ribbons), sticks (backbone bonds), or molecular surface; coloring is either N→C rainbow (blue at the N-terminus through red at the C-terminus) or one color per chain.

Nearest PDB structures. The Foldseek neighbor list gives the closest experimentally determined structures in the PDB, ranked by structural alignment. TM-score near 1 means near-identical fold; near 0.3 means only rough topology match. This is how one finds what a novel AlphaFold prediction most resembles in the solved-structure universe.

Solvent-accessible surface area. SASA measures how much of the protein is reachable by solvent. It is computed by rolling a water-sized probe over the atomic surface and summing the exposed area (Å²). Per-residue SASA distinguishes core (buried, low SASA) from surface (exposed, high SASA) residues; total SASA is a whole-molecule size measure.